Protein AF-A0A7S0J092-F1 (afdb_monomer_lite)

Sequence (177 aa):
DWTGYMGASFAQADAPLMCFNAAKSWQLGWYSDRHLRYTASLAGVTVTLVGVADYRSASGDDKVVVRLDATGNTGDAGDVFYAAFNRDAGVNAGTQENPDKVAIVTQLDSGGFAPSWFKAALGAGESYEIIDSEGEVAHIFTVDSINTRSSPAKATVTIVSGARPPPPPTPPTPPPP

Secondary structure (DSSP, 8-state):
--TTSS----TT-SS--SPPPHHHHHHTTTTGGGEEEEEP-TT-EEEEEE-GGGTTTS-TT-BSEEEEE-TTSSSSTTEEEEEEEE--SGGGTT--SSTTEEEEEEEE--SS---EEEEEEE-TT-EEEEE-TTSSEEEEEEEEEEETTSSS-EEEEEEEE--PPPPPPPPPPPPP-

Organism: NCBI:txid127549

Foldseek 3Di:
DCLLPQADDDPPDPARQAFGRQVVCVQVCPQVLQEAEDEADQVWDKAKAFDPQQSVVDDSRHHAKYKYQCAPFALPHQKIKMKGAQACDDSNPNHPPQHRWIWIKIFGNPVHDTGIGTDDTDAAQDKDFGAGNVRFGFKMKHFPHWAVPDRRTIIMIIMHGDPGDDPPPDDPDPDDD

Radius of gyration: 18.21 Å; chains: 1; bounding box: 32×55×66 Å

Structure (mmCIF, N/CA/C/O backbone):
data_AF-A0A7S0J092-F1
#
_entry.id   AF-A0A7S0J092-F1
#
loop_
_atom_site.group_PDB
_atom_site.id
_atom_site.type_symbol
_atom_site.label_atom_id
_atom_site.label_alt_id
_atom_site.label_comp_id
_atom_site.label_asym_id
_atom_site.label_entity_id
_atom_site.label_seq_id
_atom_site.pdbx_PDB_ins_code
_atom_site.Cartn_x
_atom_site.Cartn_y
_atom_site.Cartn_z
_atom_site.occupancy
_atom_site.B_iso_or_equiv
_atom_site.auth_seq_id
_atom_site.auth_comp_id
_atom_site.auth_asym_id
_atom_site.auth_atom_id
_atom_site.pdbx_PDB_model_num
ATOM 1 N N . ASP A 1 1 ? 16.964 1.215 9.536 1.00 45.31 1 ASP A N 1
ATOM 2 C CA . ASP A 1 1 ? 15.799 0.766 8.768 1.00 45.31 1 ASP A CA 1
ATOM 3 C C . ASP A 1 1 ? 15.687 -0.740 8.920 1.00 45.31 1 ASP A C 1
ATOM 5 O O . ASP A 1 1 ? 16.562 -1.469 8.469 1.00 45.31 1 ASP A O 1
ATOM 9 N N . TRP A 1 2 ? 14.677 -1.179 9.661 1.00 43.59 2 TRP A N 1
ATOM 10 C CA . TRP A 1 2 ? 14.417 -2.589 9.957 1.00 43.59 2 TRP A CA 1
ATOM 11 C C . TRP A 1 2 ? 13.120 -3.074 9.318 1.00 43.59 2 TRP A C 1
ATOM 13 O O . TRP A 1 2 ? 12.749 -4.226 9.491 1.00 43.59 2 TRP A O 1
ATOM 23 N N . THR A 1 3 ? 12.443 -2.207 8.565 1.00 47.03 3 THR A N 1
ATOM 24 C CA . THR A 1 3 ? 11.155 -2.489 7.929 1.00 47.03 3 THR A CA 1
ATOM 25 C C . THR A 1 3 ? 11.285 -3.467 6.758 1.00 47.03 3 THR A C 1
ATOM 27 O O . THR A 1 3 ? 10.296 -4.076 6.360 1.00 47.03 3 THR A O 1
ATOM 30 N N . GLY A 1 4 ? 12.500 -3.669 6.227 1.00 44.25 4 GLY A N 1
ATOM 31 C CA . GLY A 1 4 ? 12.816 -4.670 5.198 1.00 44.25 4 GLY A CA 1
ATOM 32 C C . GLY A 1 4 ? 12.913 -6.118 5.706 1.00 44.25 4 GLY A C 1
ATOM 33 O O . GLY A 1 4 ? 12.779 -7.058 4.918 1.00 44.25 4 GLY A O 1
ATOM 34 N N . TYR A 1 5 ? 13.085 -6.302 7.017 1.00 47.16 5 TYR A N 1
ATOM 35 C CA . TYR A 1 5 ? 12.899 -7.569 7.726 1.00 47.16 5 TYR A CA 1
ATOM 36 C C . TYR A 1 5 ? 11.614 -7.456 8.563 1.00 47.16 5 TYR A C 1
ATOM 38 O O . TYR A 1 5 ? 11.104 -6.364 8.771 1.00 47.16 5 TYR A O 1
ATOM 46 N N . MET A 1 6 ? 10.999 -8.565 8.961 1.00 51.31 6 MET A N 1
ATOM 47 C CA . MET A 1 6 ? 9.713 -8.549 9.675 1.00 51.31 6 MET A CA 1
ATOM 48 C C . MET A 1 6 ? 9.830 -7.917 11.071 1.00 51.31 6 MET A C 1
ATOM 50 O O . MET A 1 6 ? 9.934 -8.644 12.052 1.00 51.31 6 MET A O 1
ATOM 54 N N . GLY A 1 7 ? 9.825 -6.584 11.158 1.00 45.97 7 GLY A N 1
ATOM 55 C CA . GLY A 1 7 ? 10.025 -5.833 12.394 1.00 45.97 7 GLY A CA 1
ATOM 56 C C . GLY A 1 7 ? 11.329 -6.184 13.132 1.00 45.97 7 GLY A C 1
ATOM 57 O O . GLY A 1 7 ? 12.100 -7.065 12.759 1.00 45.97 7 GLY A O 1
ATOM 58 N N . ALA A 1 8 ? 11.595 -5.474 14.219 1.00 41.31 8 ALA A N 1
ATOM 59 C CA . ALA A 1 8 ? 12.553 -5.872 15.242 1.00 41.31 8 ALA A CA 1
ATOM 60 C C . ALA A 1 8 ? 11.957 -5.485 16.597 1.00 41.31 8 ALA A C 1
ATOM 62 O O . ALA A 1 8 ? 11.310 -4.447 16.738 1.00 41.31 8 ALA A O 1
ATOM 63 N N . SER A 1 9 ? 12.146 -6.347 17.588 1.00 35.22 9 SER A N 1
ATOM 64 C CA . SER A 1 9 ? 11.794 -6.090 18.981 1.00 35.22 9 SER A CA 1
ATOM 65 C C . SER A 1 9 ? 13.025 -5.548 19.707 1.00 35.22 9 SER A C 1
ATOM 67 O O . SER A 1 9 ? 14.078 -6.188 19.681 1.00 35.22 9 SER A O 1
ATOM 69 N N . PHE A 1 10 ? 12.918 -4.404 20.387 1.00 36.12 10 PHE A N 1
ATOM 70 C CA . PHE A 1 10 ? 13.930 -4.030 21.378 1.00 36.12 10 PHE A CA 1
ATOM 71 C C . PHE A 1 10 ? 13.722 -4.859 22.649 1.00 36.12 10 PHE A C 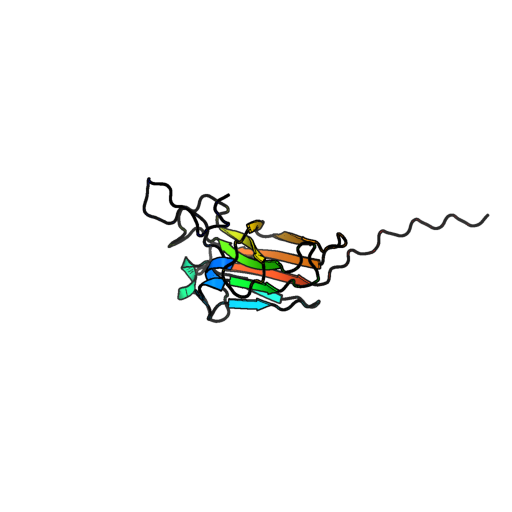1
ATOM 73 O O . PHE A 1 10 ? 12.591 -5.102 23.061 1.00 36.12 10 PHE A O 1
ATOM 80 N N . ALA A 1 11 ? 14.820 -5.256 23.293 1.00 36.84 11 ALA A N 1
ATOM 81 C CA . ALA A 1 11 ? 14.868 -6.175 24.436 1.00 36.84 11 ALA A CA 1
ATOM 8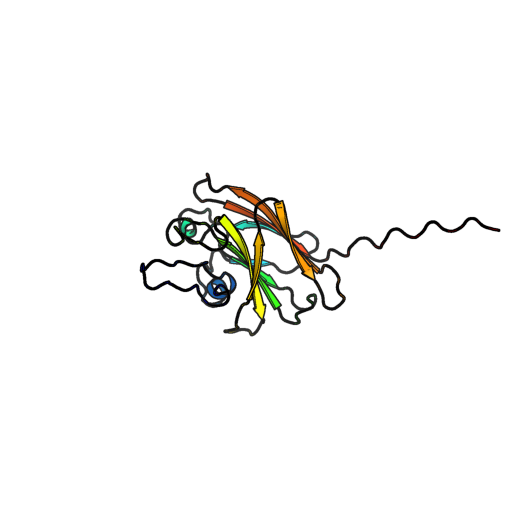2 C C . ALA A 1 11 ? 14.152 -5.702 25.727 1.00 36.84 11 ALA A C 1
ATOM 84 O O . ALA A 1 11 ? 14.349 -6.304 26.777 1.00 36.84 11 ALA A O 1
ATOM 85 N N . GLN A 1 12 ? 13.367 -4.620 25.692 1.00 38.78 12 GLN A N 1
ATOM 86 C CA . GLN A 1 12 ? 12.693 -4.069 26.874 1.00 38.78 12 GLN A CA 1
ATOM 87 C C . GLN A 1 12 ? 11.189 -4.351 26.958 1.00 38.78 12 GLN A C 1
ATOM 89 O O . GLN A 1 12 ? 10.620 -4.116 28.020 1.00 38.78 12 GLN A O 1
ATOM 94 N N . ALA A 1 13 ? 10.541 -4.892 25.923 1.00 34.38 13 ALA A N 1
ATOM 95 C CA . ALA A 1 13 ? 9.162 -5.364 26.044 1.00 34.38 13 ALA A CA 1
ATOM 96 C C . ALA A 1 13 ? 8.821 -6.343 24.915 1.00 34.38 13 ALA A C 1
ATOM 98 O O . ALA A 1 13 ? 8.960 -5.995 23.746 1.00 34.38 13 ALA A O 1
ATOM 99 N N . ASP A 1 14 ? 8.348 -7.540 25.266 1.00 38.91 14 ASP A N 1
ATOM 100 C CA . ASP A 1 14 ? 7.857 -8.595 24.364 1.00 38.91 14 ASP A CA 1
ATOM 101 C C . ASP A 1 14 ? 6.558 -8.192 23.614 1.00 38.91 14 ASP A C 1
ATOM 103 O O . ASP A 1 14 ? 5.525 -8.854 23.710 1.00 38.91 14 ASP A O 1
ATOM 107 N N . ALA A 1 15 ? 6.580 -7.084 22.871 1.00 35.66 15 ALA A N 1
ATOM 108 C CA . ALA A 1 15 ? 5.522 -6.630 21.967 1.00 35.66 15 ALA A CA 1
ATOM 109 C C . ALA A 1 15 ? 6.159 -6.157 20.645 1.00 35.66 15 ALA A C 1
ATOM 111 O O . ALA A 1 15 ? 7.295 -5.671 20.664 1.00 35.66 15 ALA A O 1
ATOM 112 N N . PRO A 1 16 ? 5.504 -6.312 19.477 1.00 42.38 16 PRO A N 1
ATOM 113 C CA . PRO A 1 16 ? 6.137 -5.968 18.209 1.00 42.38 16 PRO A CA 1
ATOM 114 C C . PRO A 1 16 ? 6.268 -4.442 18.093 1.00 42.38 16 PRO A C 1
ATOM 116 O O . PRO A 1 16 ? 5.316 -3.724 17.817 1.00 42.38 16 PRO A O 1
ATOM 119 N N . LEU A 1 17 ? 7.489 -3.957 18.323 1.00 47.28 17 LEU A N 1
ATOM 120 C CA . LEU A 1 17 ? 7.862 -2.539 18.343 1.00 47.28 17 LEU A CA 1
ATOM 121 C C . LEU A 1 17 ? 8.106 -1.946 16.942 1.00 47.28 17 LEU A C 1
ATOM 123 O O . LEU A 1 17 ? 8.545 -0.800 16.852 1.00 47.28 17 LEU A O 1
ATOM 127 N N . MET A 1 18 ? 7.843 -2.697 15.859 1.00 55.34 18 MET A N 1
ATOM 128 C CA . MET A 1 18 ? 8.002 -2.226 14.476 1.00 55.34 18 MET A CA 1
ATOM 129 C C . MET A 1 18 ? 6.984 -2.805 13.485 1.00 55.34 18 MET A C 1
ATOM 131 O O . MET A 1 18 ? 6.413 -3.875 13.692 1.00 55.34 18 MET A O 1
ATOM 135 N N . CYS A 1 19 ? 6.800 -2.051 12.396 1.00 58.34 19 CYS A N 1
ATOM 136 C CA . CYS A 1 19 ? 5.800 -2.200 11.341 1.00 58.34 19 CYS A CA 1
ATOM 137 C C . CYS A 1 19 ? 5.681 -3.626 10.785 1.00 58.34 19 CYS A C 1
ATOM 139 O O . CYS A 1 19 ? 6.677 -4.255 10.419 1.00 58.34 19 CYS A O 1
ATOM 141 N N . PHE A 1 20 ? 4.444 -4.096 10.602 1.00 68.88 20 PHE A N 1
ATOM 142 C CA . PHE A 1 20 ? 4.183 -5.294 9.806 1.00 68.88 20 PHE A CA 1
ATOM 143 C C . PHE A 1 20 ? 4.532 -5.016 8.342 1.00 68.88 20 PHE A C 1
ATOM 145 O O . PHE A 1 20 ? 3.984 -4.110 7.714 1.00 68.88 20 PHE A O 1
ATOM 152 N N . ASN A 1 21 ? 5.454 -5.801 7.793 1.00 80.00 21 ASN A N 1
ATOM 153 C CA . ASN A 1 21 ? 5.882 -5.659 6.410 1.00 80.00 21 ASN A CA 1
ATOM 154 C C . ASN A 1 21 ? 4.834 -6.277 5.465 1.00 80.00 21 ASN A C 1
ATOM 156 O O . ASN A 1 21 ? 4.501 -7.465 5.554 1.00 80.00 21 ASN A O 1
ATOM 160 N N . ALA A 1 22 ? 4.322 -5.456 4.546 1.00 85.44 22 ALA A N 1
ATOM 161 C CA . ALA A 1 22 ? 3.278 -5.831 3.597 1.00 85.44 22 ALA A CA 1
ATOM 162 C C . ALA A 1 22 ? 3.730 -6.928 2.615 1.00 85.44 22 ALA A C 1
ATOM 164 O O . ALA A 1 22 ? 3.014 -7.908 2.411 1.00 85.44 22 ALA A O 1
ATOM 165 N N . ALA A 1 23 ? 4.944 -6.812 2.068 1.00 86.56 23 ALA A N 1
ATOM 166 C CA . ALA A 1 23 ? 5.513 -7.781 1.132 1.00 86.56 23 ALA A CA 1
ATOM 167 C C . ALA A 1 23 ? 5.683 -9.163 1.781 1.00 86.56 23 ALA A C 1
ATOM 169 O O . ALA A 1 23 ? 5.349 -10.194 1.203 1.00 86.56 23 ALA A O 1
ATOM 170 N N . LYS A 1 24 ? 6.128 -9.198 3.039 1.00 86.12 24 LYS A N 1
ATOM 171 C CA . LYS A 1 24 ? 6.299 -10.442 3.796 1.00 86.12 24 LYS A CA 1
ATOM 172 C C . LYS A 1 24 ? 4.977 -11.059 4.233 1.00 86.12 24 LYS A C 1
ATOM 174 O O . LYS A 1 24 ? 4.837 -12.276 4.143 1.00 86.12 24 LYS A O 1
ATOM 179 N N . SER A 1 25 ? 4.003 -10.242 4.637 1.00 87.44 25 SER A N 1
ATOM 180 C CA . SER A 1 25 ? 2.638 -10.712 4.913 1.00 87.44 25 SER A CA 1
ATOM 181 C C . SER A 1 25 ? 2.041 -11.380 3.670 1.00 87.44 25 SER A C 1
ATOM 183 O O . SER A 1 25 ? 1.515 -12.490 3.761 1.00 87.44 25 SER A O 1
ATOM 185 N N . TRP A 1 26 ? 2.247 -10.770 2.495 1.00 90.62 26 TRP A N 1
ATOM 186 C CA . TRP A 1 26 ? 1.868 -11.357 1.213 1.00 90.62 26 TRP A CA 1
ATOM 187 C C . TRP A 1 26 ? 2.564 -12.692 0.951 1.00 90.62 26 TRP A C 1
ATOM 189 O O . TRP A 1 26 ? 1.913 -13.699 0.676 1.00 90.62 26 TRP A O 1
ATOM 199 N N . GLN A 1 27 ? 3.891 -12.705 1.062 1.00 88.12 27 GLN A N 1
ATOM 200 C CA . GLN A 1 27 ? 4.729 -13.860 0.759 1.00 88.12 27 GLN A CA 1
ATOM 201 C C . GLN A 1 27 ? 4.433 -15.071 1.662 1.00 88.12 27 GLN A C 1
ATOM 203 O O . GLN A 1 27 ? 4.536 -16.212 1.216 1.00 88.12 27 GLN A O 1
ATOM 208 N N . LEU A 1 28 ? 4.067 -14.832 2.926 1.00 88.44 28 LEU A N 1
ATOM 209 C CA . LEU A 1 28 ? 3.673 -15.865 3.890 1.00 88.44 28 LEU A CA 1
ATOM 210 C C . LEU A 1 28 ? 2.195 -16.282 3.758 1.00 88.44 28 LEU A C 1
ATOM 212 O O . LEU A 1 28 ? 1.766 -17.218 4.430 1.00 88.44 28 LEU A O 1
ATOM 216 N N . GLY A 1 29 ? 1.412 -15.598 2.916 1.00 89.06 29 GLY A N 1
ATOM 217 C CA . GLY A 1 29 ? -0.014 -15.867 2.711 1.00 89.06 29 GLY A CA 1
ATOM 218 C C . GLY A 1 29 ? -0.920 -15.418 3.863 1.00 89.06 29 GLY A C 1
ATOM 219 O O . GLY A 1 29 ? -2.075 -15.849 3.942 1.00 89.06 29 GLY A O 1
ATOM 220 N N . TRP A 1 30 ? -0.420 -14.573 4.765 1.00 90.94 30 TRP A N 1
ATOM 221 C CA . TRP A 1 30 ? -1.209 -14.038 5.874 1.00 90.94 30 TRP A CA 1
ATOM 222 C C . TRP A 1 30 ? -2.264 -13.077 5.343 1.00 90.94 30 TRP A C 1
ATOM 224 O O . TRP A 1 30 ? -1.931 -12.195 4.568 1.00 90.94 30 TRP A O 1
ATOM 234 N N . TYR A 1 31 ? -3.517 -13.223 5.785 1.00 92.12 31 TYR A N 1
ATOM 235 C CA . TYR A 1 31 ? -4.645 -12.400 5.316 1.00 92.12 31 TYR A CA 1
ATOM 236 C C . TYR A 1 31 ? -4.897 -12.517 3.804 1.00 92.12 31 TYR A C 1
ATOM 238 O O . TYR A 1 31 ? -5.329 -11.561 3.161 1.00 92.12 31 TYR A O 1
ATOM 246 N N . SER A 1 32 ? -4.628 -13.693 3.229 1.00 94.00 32 SER A N 1
ATOM 247 C CA . SER A 1 32 ? -4.756 -13.948 1.789 1.00 94.00 32 SER A CA 1
ATOM 248 C C . SER A 1 32 ? -6.163 -13.734 1.231 1.00 94.00 32 SER A C 1
ATOM 250 O O . SER A 1 32 ? -6.301 -13.360 0.070 1.00 94.00 32 SER A O 1
ATOM 252 N N . ASP A 1 33 ? -7.204 -13.889 2.047 1.00 95.19 33 ASP A N 1
ATOM 253 C CA . ASP A 1 33 ? -8.580 -13.542 1.686 1.00 95.19 33 ASP A CA 1
ATOM 254 C C . ASP A 1 33 ? -8.783 -12.023 1.528 1.00 95.19 33 ASP A C 1
ATOM 256 O O . ASP A 1 33 ? -9.711 -11.591 0.847 1.00 95.19 33 ASP A O 1
ATOM 260 N N . ARG A 1 34 ? -7.898 -11.204 2.114 1.00 95.88 34 ARG A N 1
ATOM 261 C CA . ARG A 1 34 ? -7.924 -9.725 2.109 1.00 95.88 34 ARG A CA 1
ATOM 262 C C . ARG A 1 34 ? -6.761 -9.107 1.359 1.00 95.88 34 ARG A C 1
ATOM 264 O O . ARG A 1 34 ? -6.426 -7.936 1.562 1.00 95.88 34 ARG A O 1
ATOM 271 N N . HIS A 1 35 ? -6.168 -9.889 0.476 1.00 95.81 35 HIS A N 1
ATOM 272 C CA . HIS A 1 35 ? -5.217 -9.413 -0.502 1.00 95.81 35 HIS A CA 1
ATOM 273 C C . HIS A 1 35 ? -5.937 -8.816 -1.703 1.00 95.81 35 HIS A C 1
ATOM 275 O O . HIS A 1 35 ? -6.946 -9.336 -2.179 1.00 95.81 35 HIS A O 1
ATOM 281 N N . LEU A 1 36 ? -5.386 -7.725 -2.223 1.00 95.81 36 LEU A N 1
ATOM 282 C CA . LEU A 1 36 ? -5.709 -7.244 -3.557 1.00 95.81 36 LEU A CA 1
ATOM 283 C C . LEU A 1 36 ? -4.452 -7.319 -4.413 1.00 95.81 36 LEU A C 1
ATOM 285 O O . LEU A 1 36 ? -3.458 -6.666 -4.108 1.00 95.81 36 LEU A O 1
ATOM 289 N N . ARG A 1 37 ? -4.509 -8.089 -5.499 1.00 93.94 37 ARG A N 1
ATOM 290 C CA . ARG A 1 37 ? -3.532 -7.993 -6.583 1.00 93.94 37 ARG A CA 1
ATOM 291 C C . ARG A 1 37 ? -4.075 -7.012 -7.608 1.00 93.94 37 ARG A C 1
ATOM 293 O O . ARG A 1 37 ? -5.122 -7.268 -8.196 1.00 93.94 37 ARG A O 1
ATOM 300 N N . TYR A 1 38 ? -3.375 -5.909 -7.809 1.00 91.19 38 TYR A N 1
ATOM 301 C CA . TYR A 1 38 ? -3.687 -4.940 -8.842 1.00 91.19 38 TYR A CA 1
ATOM 302 C C . TYR A 1 38 ? -2.725 -5.106 -10.018 1.00 91.19 38 TYR A C 1
ATOM 304 O O . TYR A 1 38 ? -1.503 -5.059 -9.864 1.00 91.19 38 TYR A O 1
ATOM 312 N N . THR A 1 39 ? -3.299 -5.306 -11.200 1.00 83.81 39 THR A N 1
ATOM 313 C CA . THR A 1 39 ? -2.581 -5.268 -12.473 1.00 83.81 39 THR A CA 1
ATOM 314 C C . THR A 1 39 ? -2.776 -3.883 -13.075 1.00 83.81 39 THR A C 1
ATOM 316 O O . THR A 1 39 ? -3.909 -3.419 -13.194 1.00 83.81 39 THR A O 1
ATOM 319 N N . ALA A 1 40 ? -1.668 -3.228 -13.414 1.00 79.88 40 ALA A N 1
ATOM 320 C CA . ALA A 1 40 ? -1.620 -1.839 -13.851 1.00 79.88 40 ALA A CA 1
ATOM 321 C C . ALA A 1 40 ? -2.669 -1.488 -14.925 1.00 79.88 40 ALA A C 1
ATOM 323 O O . ALA A 1 40 ? -2.795 -2.163 -15.947 1.00 79.88 40 ALA A O 1
ATOM 324 N N . SER A 1 41 ? -3.396 -0.392 -14.704 1.00 79.88 41 SER A N 1
ATOM 325 C CA . SER A 1 41 ? -4.376 0.170 -15.636 1.00 79.88 41 SER A CA 1
ATOM 326 C C . SER A 1 41 ? -4.450 1.698 -15.519 1.00 79.88 41 SER A C 1
ATOM 328 O O . SER A 1 41 ? -4.192 2.258 -14.449 1.00 79.88 41 SER A O 1
ATOM 330 N N . LEU A 1 42 ? -4.848 2.365 -16.610 1.00 72.81 42 LEU A N 1
ATOM 331 C CA . LEU A 1 42 ? -5.040 3.824 -16.652 1.00 72.81 42 LEU A CA 1
ATOM 332 C C . LEU A 1 42 ? -6.227 4.297 -15.802 1.00 72.81 42 LEU A C 1
ATOM 334 O O . LEU A 1 42 ? -6.209 5.414 -15.300 1.00 72.81 42 LEU A O 1
ATOM 338 N N . ALA A 1 43 ? -7.255 3.459 -15.634 1.00 83.12 43 ALA A N 1
ATOM 339 C CA . ALA A 1 43 ? -8.413 3.790 -14.801 1.00 83.12 43 ALA A CA 1
ATOM 340 C C . ALA A 1 43 ? -8.059 3.843 -13.306 1.00 83.12 43 ALA A C 1
ATOM 342 O O . ALA A 1 43 ? -8.753 4.494 -12.529 1.00 83.12 43 ALA A O 1
ATOM 343 N N . GLY A 1 44 ? -6.973 3.172 -12.917 1.00 89.62 44 GLY A N 1
ATOM 344 C CA . GLY A 1 44 ? -6.578 3.030 -11.530 1.00 89.62 44 GLY A CA 1
ATOM 345 C C . GLY A 1 44 ? -7.471 2.082 -10.734 1.00 89.62 44 GLY A C 1
ATOM 346 O O . GLY A 1 44 ? -8.410 1.470 -11.245 1.00 89.62 44 GLY A O 1
ATOM 347 N N . VAL A 1 45 ? -7.165 1.966 -9.447 1.00 94.44 45 VAL A N 1
ATOM 348 C CA . VAL A 1 45 ? -8.004 1.295 -8.456 1.00 94.44 45 VAL A CA 1
ATOM 349 C C . VAL A 1 45 ? -8.001 2.098 -7.165 1.00 94.44 45 VAL A C 1
ATOM 351 O O . VAL A 1 45 ? -6.947 2.541 -6.718 1.00 94.44 45 VAL A O 1
ATOM 354 N N . THR A 1 46 ? -9.169 2.247 -6.548 1.00 96.81 46 THR A N 1
ATOM 355 C CA . THR A 1 46 ? -9.298 2.769 -5.185 1.00 96.81 46 THR A CA 1
ATOM 356 C C . THR A 1 46 ? -9.600 1.616 -4.242 1.00 96.81 46 THR A C 1
ATOM 358 O O . THR A 1 46 ? -10.467 0.782 -4.509 1.00 96.81 46 THR A O 1
ATOM 361 N N . VAL A 1 47 ? -8.873 1.557 -3.135 1.00 97.00 47 VAL A N 1
ATOM 362 C CA . VAL A 1 47 ? -8.936 0.475 -2.160 1.00 97.00 47 VAL A CA 1
ATOM 363 C C . VAL A 1 47 ? -8.959 1.031 -0.747 1.00 97.00 47 VAL A C 1
ATOM 365 O O . VAL A 1 47 ? -8.229 1.958 -0.403 1.00 97.00 47 VAL A O 1
ATOM 368 N N . THR A 1 48 ? -9.797 0.435 0.095 1.00 98.12 48 THR A N 1
ATOM 369 C CA . THR A 1 48 ? -9.795 0.694 1.533 1.00 98.12 48 THR A CA 1
ATOM 370 C C . THR A 1 48 ? -8.889 -0.312 2.232 1.00 98.12 48 THR A C 1
ATOM 372 O O . THR A 1 48 ? -9.135 -1.518 2.197 1.00 98.12 48 THR A O 1
ATOM 375 N N . LEU A 1 49 ? -7.844 0.201 2.874 1.00 97.75 49 LEU A N 1
ATOM 376 C CA . LEU A 1 49 ? -6.923 -0.532 3.722 1.00 97.75 49 LEU A CA 1
ATOM 377 C C . LEU A 1 49 ? -7.340 -0.454 5.193 1.00 97.75 49 LEU A C 1
ATOM 379 O O . LEU A 1 49 ? -7.726 0.606 5.692 1.00 97.75 49 LEU A O 1
ATOM 383 N N . VAL A 1 50 ? -7.181 -1.568 5.899 1.00 96.81 50 VAL A N 1
ATOM 384 C CA . VAL A 1 50 ? -7.261 -1.663 7.361 1.00 96.81 50 VAL A CA 1
ATOM 385 C C . VAL A 1 50 ? -5.946 -2.197 7.916 1.00 96.81 50 VAL A C 1
ATOM 387 O O . VAL A 1 50 ? -5.221 -2.932 7.242 1.00 96.81 50 VAL A O 1
ATOM 390 N N . GLY A 1 51 ? -5.627 -1.824 9.153 1.00 92.56 51 GLY A N 1
ATOM 391 C CA . GLY A 1 51 ? -4.457 -2.365 9.834 1.00 92.56 51 GLY A CA 1
ATOM 392 C C . GLY A 1 51 ? -4.637 -3.841 10.185 1.00 92.56 51 GLY A C 1
ATOM 393 O O . GLY A 1 51 ? -5.754 -4.326 10.361 1.00 92.56 51 GLY A O 1
ATOM 394 N N . VAL A 1 52 ? -3.528 -4.556 10.364 1.00 90.56 52 VAL A N 1
ATOM 395 C CA . VAL A 1 52 ? -3.534 -5.978 10.764 1.00 90.56 52 VAL A CA 1
ATOM 396 C C . VAL A 1 52 ? -4.313 -6.247 12.055 1.00 90.56 52 VAL A C 1
ATOM 398 O O . VAL A 1 52 ? -4.975 -7.277 12.167 1.00 90.56 52 VAL A O 1
ATOM 401 N N . ALA A 1 53 ? -4.295 -5.309 13.006 1.00 87.88 53 ALA A N 1
ATOM 402 C CA . ALA A 1 53 ? -5.074 -5.402 14.241 1.00 87.88 53 ALA A CA 1
ATOM 403 C C . ALA A 1 53 ? -6.597 -5.376 14.006 1.00 87.88 53 ALA A C 1
ATOM 405 O O . ALA A 1 53 ? -7.350 -5.977 14.769 1.00 87.88 53 ALA A O 1
ATOM 406 N N . ASP A 1 54 ? -7.032 -4.718 12.934 1.00 91.69 54 ASP A N 1
ATOM 407 C CA . ASP A 1 54 ? -8.433 -4.481 12.589 1.00 91.69 54 ASP A CA 1
ATOM 408 C C . ASP A 1 54 ? -8.987 -5.511 11.585 1.00 91.69 54 ASP A C 1
ATOM 410 O O . ASP A 1 54 ? -10.178 -5.517 11.282 1.00 91.69 54 ASP A O 1
ATOM 414 N N . TYR A 1 55 ? -8.150 -6.432 11.093 1.00 91.56 55 TYR A N 1
ATOM 415 C CA . TYR A 1 55 ? -8.519 -7.439 10.090 1.00 91.56 55 TYR A CA 1
ATOM 416 C C . TYR A 1 55 ? -9.820 -8.194 10.422 1.00 91.56 55 TYR A C 1
ATOM 418 O O . TYR A 1 55 ? -10.663 -8.394 9.550 1.00 91.56 55 TYR A O 1
ATOM 426 N N . ARG A 1 56 ? -10.006 -8.607 11.685 1.00 91.06 56 ARG A N 1
ATOM 427 C CA . ARG A 1 56 ? -11.176 -9.406 12.097 1.00 91.06 56 ARG A CA 1
ATOM 428 C C . ARG A 1 56 ? -12.473 -8.603 12.173 1.00 91.06 56 ARG A C 1
ATOM 430 O O . ARG A 1 56 ? -13.539 -9.193 12.038 1.00 91.06 56 ARG A O 1
ATOM 437 N N . SER A 1 57 ? -12.392 -7.304 12.451 1.00 90.88 57 SER A N 1
ATOM 438 C CA . SER A 1 57 ? -13.552 -6.414 12.591 1.00 90.88 57 SER A CA 1
ATOM 439 C C . SER A 1 57 ? -13.900 -5.688 11.289 1.00 90.88 57 SER A C 1
ATOM 441 O O . SER A 1 57 ? -14.929 -5.016 11.222 1.00 90.88 57 SER A O 1
ATOM 443 N N . ALA A 1 58 ? -13.069 -5.824 10.253 1.00 91.56 58 ALA A N 1
ATOM 444 C CA . ALA A 1 58 ? -13.253 -5.173 8.967 1.00 91.56 58 ALA A CA 1
ATOM 445 C C . ALA A 1 58 ? -14.250 -5.879 8.035 1.00 91.56 58 ALA A C 1
ATOM 447 O O . ALA A 1 58 ? -14.426 -7.101 8.064 1.00 91.56 58 ALA A O 1
ATOM 448 N N . SER A 1 59 ? -14.886 -5.089 7.162 1.00 92.81 59 SER A N 1
ATOM 449 C CA . SER A 1 59 ? -15.804 -5.596 6.131 1.00 92.81 59 SER A CA 1
ATOM 450 C C . SER A 1 59 ? -15.056 -6.492 5.157 1.00 92.81 59 SER A C 1
ATOM 452 O O . SER A 1 59 ? -13.904 -6.192 4.876 1.00 92.81 59 SER A O 1
ATOM 454 N N . GLY A 1 60 ? -15.710 -7.522 4.595 1.00 90.31 60 GLY A N 1
ATOM 455 C CA . GLY A 1 60 ? -15.219 -8.415 3.521 1.00 90.31 60 GLY A CA 1
ATOM 456 C C . GLY A 1 60 ? -14.409 -7.724 2.414 1.00 90.31 60 GLY A C 1
ATOM 457 O O . GLY A 1 60 ? -13.394 -8.236 1.936 1.00 90.31 60 GLY A O 1
ATOM 458 N N . ASP A 1 61 ? -14.839 -6.518 2.060 1.00 93.38 61 ASP A N 1
ATOM 459 C CA . ASP A 1 61 ? -14.273 -5.737 0.965 1.00 93.38 61 ASP A CA 1
ATOM 460 C C . ASP A 1 61 ? -13.022 -4.942 1.357 1.00 93.38 61 ASP A C 1
ATOM 462 O O . ASP A 1 61 ? -12.213 -4.615 0.484 1.00 93.38 61 ASP A O 1
ATOM 466 N N . ASP A 1 62 ? -12.812 -4.686 2.650 1.00 96.31 62 ASP A N 1
ATOM 467 C CA . ASP A 1 62 ? -11.608 -4.030 3.155 1.00 96.31 62 ASP A CA 1
ATOM 468 C C . ASP A 1 62 ? -10.386 -4.950 2.958 1.00 96.31 62 ASP A C 1
ATOM 470 O O . ASP A 1 62 ? -10.475 -6.183 3.064 1.00 96.31 62 ASP A O 1
ATOM 474 N N . LYS A 1 63 ? -9.235 -4.351 2.647 1.00 97.50 63 LYS A N 1
ATOM 475 C CA . LYS A 1 63 ? -7.985 -5.056 2.338 1.00 97.50 63 LYS A CA 1
ATOM 476 C C . LYS A 1 63 ? -6.934 -4.805 3.412 1.00 97.50 63 LYS A C 1
ATOM 478 O O . LYS A 1 63 ? -6.910 -3.752 4.036 1.00 97.50 63 LYS A O 1
ATOM 483 N N . VAL A 1 64 ? -6.054 -5.778 3.625 1.00 96.00 64 VAL A N 1
ATOM 484 C CA . VAL A 1 64 ? -4.914 -5.634 4.552 1.00 96.00 64 VAL A CA 1
ATOM 485 C C . VAL A 1 64 ? -3.638 -5.319 3.780 1.00 96.00 64 VAL A C 1
ATOM 487 O O . VAL A 1 64 ? -2.839 -4.489 4.207 1.00 96.00 64 VAL A O 1
ATOM 490 N N . VAL A 1 65 ? -3.471 -5.955 2.618 1.00 96.31 65 VAL A N 1
ATOM 491 C CA . VAL A 1 65 ? -2.321 -5.761 1.735 1.00 96.31 65 VAL A CA 1
ATOM 492 C C . VAL A 1 65 ? -2.802 -5.581 0.305 1.00 96.31 65 VAL A C 1
ATOM 494 O O . VAL A 1 65 ? -3.626 -6.351 -0.196 1.00 96.31 65 VAL A O 1
ATOM 497 N N . VAL A 1 66 ? -2.238 -4.587 -0.369 1.00 96.44 66 VAL A N 1
ATOM 498 C CA . VAL A 1 66 ? -2.372 -4.411 -1.815 1.00 96.44 66 VAL A CA 1
ATOM 499 C C . VAL A 1 66 ? -1.015 -4.653 -2.454 1.00 96.44 66 VAL A C 1
ATOM 501 O O . VAL A 1 66 ? -0.022 -4.123 -1.968 1.00 96.44 66 VAL A O 1
ATOM 504 N N . ARG A 1 67 ? -0.982 -5.443 -3.527 1.00 93.94 67 ARG A N 1
ATOM 505 C CA . ARG A 1 67 ? 0.182 -5.715 -4.378 1.00 93.94 67 ARG A CA 1
ATOM 506 C C . ARG A 1 67 ? -0.037 -5.064 -5.740 1.00 93.94 67 ARG A C 1
ATOM 508 O O . ARG A 1 67 ? -1.055 -5.337 -6.371 1.00 93.94 67 ARG A O 1
ATOM 515 N N . LEU A 1 68 ? 0.910 -4.252 -6.194 1.00 92.75 68 LEU A N 1
ATOM 516 C CA . LEU A 1 68 ? 1.007 -3.743 -7.559 1.00 92.75 68 LEU A CA 1
ATOM 517 C C . LEU A 1 68 ? 2.125 -4.490 -8.286 1.00 92.75 68 LEU A C 1
ATOM 519 O O . LEU A 1 68 ? 3.291 -4.416 -7.892 1.00 92.75 68 LEU A O 1
ATOM 523 N N . ASP A 1 69 ? 1.764 -5.142 -9.385 1.00 87.00 69 ASP A N 1
ATOM 524 C CA . ASP A 1 69 ? 2.730 -5.756 -10.291 1.00 87.00 69 ASP A CA 1
ATOM 525 C C . ASP A 1 69 ? 3.214 -4.692 -11.271 1.00 87.00 69 ASP A C 1
ATOM 527 O O . ASP A 1 69 ? 2.532 -4.390 -12.251 1.00 87.00 69 ASP A O 1
ATOM 531 N N . ALA A 1 70 ? 4.368 -4.096 -10.981 1.00 73.38 70 ALA A N 1
ATOM 532 C CA . ALA A 1 70 ? 4.930 -3.000 -11.768 1.00 73.38 70 ALA A CA 1
ATOM 533 C C . ALA A 1 70 ? 5.888 -3.492 -12.878 1.00 73.38 70 ALA A C 1
ATOM 535 O O . ALA A 1 70 ? 6.617 -2.708 -13.486 1.00 73.38 70 ALA A O 1
ATOM 536 N N . THR A 1 71 ? 5.902 -4.804 -13.147 1.00 62.38 71 THR A N 1
ATOM 537 C CA . THR A 1 71 ? 6.859 -5.458 -14.043 1.00 62.38 71 THR A CA 1
ATOM 538 C C . THR A 1 71 ? 6.905 -4.797 -15.424 1.00 62.38 71 THR A C 1
ATOM 540 O O . THR A 1 71 ? 5.915 -4.748 -16.150 1.00 62.38 71 THR A O 1
ATOM 543 N N . GLY A 1 72 ? 8.093 -4.309 -15.794 1.00 56.44 72 GLY A N 1
ATOM 544 C CA . GLY A 1 72 ? 8.383 -3.746 -17.116 1.00 56.44 72 GLY A CA 1
ATOM 545 C C . GLY A 1 72 ? 8.239 -2.228 -17.250 1.00 56.44 72 GLY A C 1
ATOM 546 O O . GLY A 1 72 ? 8.655 -1.711 -18.277 1.00 56.44 72 GLY A O 1
ATOM 547 N N . ASN A 1 73 ? 7.724 -1.522 -16.235 1.00 60.41 73 ASN A N 1
ATOM 548 C CA . ASN A 1 73 ? 7.544 -0.061 -16.254 1.00 60.41 73 ASN A CA 1
ATOM 549 C C . ASN A 1 73 ? 8.179 0.617 -15.027 1.00 60.41 73 ASN A C 1
ATOM 551 O O . ASN A 1 73 ? 7.683 1.616 -14.532 1.00 60.41 73 ASN A O 1
ATOM 555 N N . THR A 1 74 ? 9.251 0.060 -14.475 1.00 60.66 74 THR A N 1
ATOM 556 C CA . THR A 1 74 ? 9.957 0.627 -13.316 1.00 60.66 74 THR A CA 1
ATOM 557 C C . THR A 1 74 ? 11.449 0.674 -13.606 1.00 60.66 74 THR A C 1
ATOM 559 O O . THR A 1 74 ? 11.965 -0.197 -14.305 1.00 60.66 74 THR A O 1
ATOM 562 N N . GLY A 1 75 ? 12.159 1.672 -13.067 1.00 54.03 75 GLY A N 1
ATOM 563 C CA . GLY A 1 75 ? 13.626 1.737 -13.144 1.00 54.03 75 GLY A CA 1
ATOM 564 C C . GLY A 1 75 ? 14.301 0.537 -12.480 1.00 54.03 75 GLY A C 1
ATOM 565 O O . GLY A 1 75 ? 15.428 0.180 -12.815 1.00 54.03 75 GLY A O 1
ATOM 566 N N . ASP A 1 76 ? 13.552 -0.135 -11.609 1.00 56.03 76 ASP A N 1
ATOM 567 C CA . ASP A 1 76 ? 13.901 -1.379 -10.948 1.00 56.03 76 ASP A CA 1
ATOM 568 C C . ASP A 1 76 ? 13.221 -2.552 -11.689 1.00 56.03 76 ASP A C 1
ATOM 570 O O . ASP A 1 76 ? 12.061 -2.885 -11.434 1.00 56.03 76 ASP A O 1
ATOM 574 N N . ALA A 1 77 ? 13.897 -3.151 -12.677 1.00 51.19 77 ALA A N 1
ATOM 575 C CA . ALA A 1 77 ? 13.333 -4.246 -13.470 1.00 51.19 77 ALA A CA 1
ATOM 576 C C . ALA A 1 77 ? 12.992 -5.462 -12.587 1.00 51.19 77 ALA A C 1
ATOM 578 O O . ALA A 1 77 ? 13.876 -6.092 -12.008 1.00 51.19 77 ALA A O 1
ATOM 579 N N . GLY A 1 78 ? 11.706 -5.820 -12.537 1.00 62.28 78 GLY A N 1
ATOM 580 C CA . GLY A 1 78 ? 11.218 -6.961 -11.760 1.00 62.28 78 GLY A CA 1
ATOM 581 C C . GLY A 1 78 ? 10.705 -6.609 -10.367 1.00 62.28 78 GLY A C 1
ATOM 582 O O . GLY A 1 78 ? 10.490 -7.523 -9.581 1.00 62.28 78 GLY A O 1
ATOM 583 N N . ASP A 1 79 ? 10.485 -5.335 -10.053 1.00 79.88 79 ASP A N 1
ATOM 584 C CA . ASP A 1 79 ? 9.936 -4.937 -8.761 1.00 79.88 79 ASP A CA 1
ATOM 585 C C . ASP A 1 79 ? 8.410 -5.085 -8.669 1.00 79.88 79 ASP A C 1
ATOM 587 O O . ASP A 1 79 ? 7.644 -4.872 -9.614 1.00 79.88 79 ASP A O 1
ATOM 591 N N . VAL A 1 80 ? 7.970 -5.429 -7.464 1.00 89.19 80 VAL A N 1
ATOM 592 C CA . VAL A 1 80 ? 6.577 -5.491 -7.043 1.00 89.19 80 VAL A CA 1
ATOM 593 C C . VAL A 1 80 ? 6.420 -4.598 -5.829 1.00 89.19 80 VAL A C 1
ATOM 595 O O . VAL A 1 80 ? 7.144 -4.746 -4.844 1.00 89.19 80 VAL A O 1
ATOM 598 N N . PHE A 1 81 ? 5.423 -3.725 -5.866 1.00 91.75 81 PHE A N 1
ATOM 599 C CA . PHE A 1 81 ? 5.154 -2.794 -4.781 1.00 91.75 81 PHE A CA 1
ATOM 600 C C . PHE A 1 81 ? 3.990 -3.277 -3.932 1.00 91.75 81 PHE A C 1
ATOM 602 O O . PHE A 1 81 ? 3.018 -3.838 -4.435 1.00 91.75 81 PHE A O 1
ATOM 609 N N . TYR A 1 82 ? 4.076 -3.028 -2.633 1.00 93.62 82 TYR A N 1
ATOM 610 C CA . TYR A 1 82 ? 3.053 -3.389 -1.669 1.00 93.62 82 TYR A CA 1
ATOM 611 C C . TYR A 1 82 ? 2.694 -2.188 -0.808 1.00 93.62 82 TYR A C 1
ATOM 613 O O . TYR A 1 82 ? 3.578 -1.444 -0.385 1.00 93.62 82 TYR A O 1
ATOM 621 N N . ALA A 1 83 ? 1.406 -2.050 -0.506 1.00 95.12 83 ALA A N 1
ATOM 622 C CA . ALA A 1 83 ? 0.880 -1.051 0.412 1.00 95.12 83 ALA A CA 1
ATOM 623 C C . ALA A 1 83 ? 0.119 -1.722 1.562 1.00 95.12 83 ALA A C 1
ATOM 625 O O . ALA A 1 83 ? -0.686 -2.630 1.332 1.00 95.12 83 ALA A O 1
ATOM 626 N N . ALA A 1 84 ? 0.351 -1.253 2.790 1.00 95.00 84 ALA A N 1
ATOM 627 C CA . ALA A 1 84 ? -0.419 -1.638 3.974 1.00 95.00 84 ALA A CA 1
ATOM 628 C C . ALA A 1 84 ? -0.573 -0.458 4.942 1.00 95.00 84 ALA A C 1
ATOM 630 O O . ALA A 1 84 ? 0.295 0.413 5.026 1.00 95.00 84 ALA A O 1
ATOM 631 N N . PHE A 1 85 ? -1.674 -0.435 5.693 1.00 95.19 85 PHE A N 1
ATOM 632 C CA . PHE A 1 85 ? -1.928 0.602 6.690 1.00 95.19 85 PHE A CA 1
ATOM 633 C C . PHE A 1 85 ? -1.266 0.240 8.029 1.00 95.19 85 PHE A C 1
ATOM 635 O O . PHE A 1 85 ? -1.700 -0.682 8.724 1.00 95.19 85 PHE A O 1
ATOM 642 N N . ASN A 1 86 ? -0.217 0.975 8.405 1.00 91.81 86 ASN A N 1
ATOM 643 C CA . ASN A 1 86 ? 0.519 0.804 9.657 1.00 91.81 86 ASN A CA 1
ATOM 644 C C . ASN A 1 86 ? -0.231 1.454 10.829 1.00 91.81 86 ASN A C 1
ATOM 646 O O . ASN A 1 86 ? 0.211 2.439 11.415 1.00 91.81 86 ASN A O 1
ATOM 650 N N . ARG A 1 87 ? -1.415 0.921 11.137 1.00 91.75 87 ARG A N 1
ATOM 651 C CA . ARG A 1 87 ? -2.254 1.393 12.240 1.00 91.75 87 ARG A CA 1
ATOM 652 C C . ARG A 1 87 ? -1.563 1.142 13.581 1.00 91.75 87 ARG A C 1
ATOM 654 O O . ARG A 1 87 ? -1.263 -0.008 13.888 1.00 91.75 87 ARG A O 1
ATOM 661 N N . ASP A 1 88 ? -1.399 2.185 14.390 1.00 88.12 88 ASP A N 1
ATOM 662 C CA . ASP A 1 88 ? -0.866 2.121 15.758 1.00 88.12 88 ASP A CA 1
ATOM 663 C C . ASP A 1 88 ? -1.946 1.671 16.764 1.00 88.12 88 ASP A C 1
ATOM 665 O O . ASP A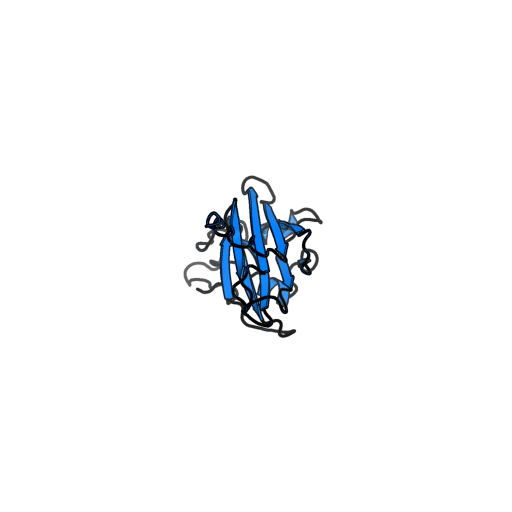 1 88 ? -2.482 2.451 17.558 1.00 88.12 88 ASP A O 1
ATOM 669 N N . ALA A 1 89 ? -2.388 0.417 16.650 1.00 84.62 89 ALA A N 1
ATOM 670 C CA . ALA A 1 89 ? -3.401 -0.164 17.531 1.00 84.62 89 ALA A CA 1
ATOM 671 C C . ALA A 1 89 ? -3.273 -1.680 17.661 1.00 84.62 89 ALA A C 1
ATOM 673 O O . ALA A 1 89 ? -2.699 -2.355 16.806 1.00 84.62 89 ALA A O 1
ATOM 674 N N . GLY A 1 90 ? -3.884 -2.224 18.718 1.00 84.44 90 GLY A N 1
ATOM 675 C CA . GLY A 1 90 ? -3.933 -3.659 18.980 1.00 84.44 90 GLY A CA 1
ATOM 676 C C . GLY A 1 90 ? -2.534 -4.261 19.030 1.00 84.44 90 GLY A C 1
ATOM 677 O O . GLY A 1 90 ? -1.710 -3.835 19.832 1.00 84.44 90 GLY A O 1
ATOM 678 N N . VAL A 1 91 ? -2.265 -5.227 18.148 1.00 75.12 91 VAL A N 1
ATOM 679 C CA . VAL A 1 91 ? -0.940 -5.855 18.030 1.00 75.12 91 VAL A CA 1
ATOM 680 C C . VAL A 1 91 ? 0.163 -4.852 17.672 1.00 75.12 91 VAL A C 1
ATOM 682 O O . VAL A 1 91 ? 1.294 -5.073 18.067 1.00 75.12 91 VAL A O 1
ATOM 685 N N . ASN A 1 92 ? -0.159 -3.733 17.022 1.00 74.94 92 ASN A N 1
ATOM 686 C CA . ASN A 1 92 ? 0.805 -2.705 16.616 1.00 74.94 92 ASN A CA 1
ATOM 687 C C . ASN A 1 92 ? 0.876 -1.515 17.580 1.00 74.94 92 ASN A C 1
ATOM 689 O O . ASN A 1 92 ? 1.491 -0.513 17.232 1.00 74.94 92 ASN A O 1
ATOM 693 N N . ALA A 1 93 ? 0.200 -1.566 18.731 1.00 78.25 93 ALA A N 1
ATOM 694 C CA . ALA A 1 93 ? 0.154 -0.430 19.645 1.00 78.25 93 ALA A CA 1
ATOM 695 C C . ALA A 1 93 ? 1.553 -0.081 20.188 1.00 78.25 93 ALA A C 1
ATOM 697 O O . ALA A 1 93 ? 2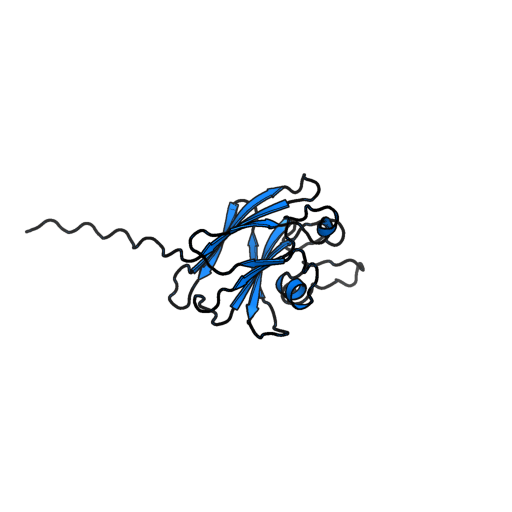.260 -0.947 20.703 1.00 78.25 93 ALA A O 1
ATOM 698 N N . GLY A 1 94 ? 1.917 1.200 20.120 1.00 69.25 94 GLY A N 1
ATOM 699 C CA . GLY A 1 94 ? 3.239 1.707 20.477 1.00 69.25 94 GLY A CA 1
ATOM 700 C C . GLY A 1 94 ? 4.254 1.651 19.332 1.00 69.25 94 GLY A C 1
ATOM 701 O O . GLY A 1 94 ? 5.457 1.698 19.601 1.00 69.25 94 GLY A O 1
ATOM 702 N N . THR A 1 95 ? 3.807 1.534 18.074 1.00 73.44 95 THR A N 1
ATOM 703 C CA . THR A 1 95 ? 4.723 1.542 16.925 1.00 73.44 95 THR A CA 1
ATOM 704 C C . THR A 1 95 ? 5.385 2.915 16.795 1.00 73.44 95 THR A C 1
ATOM 706 O O . THR A 1 95 ? 4.721 3.949 16.732 1.00 73.44 95 THR A O 1
ATOM 709 N N . GLN A 1 96 ? 6.718 2.942 16.789 1.00 71.81 96 GLN A N 1
ATOM 710 C CA . GLN A 1 96 ? 7.482 4.196 16.796 1.00 71.81 96 GLN A CA 1
ATOM 711 C C . GLN A 1 96 ? 7.729 4.734 15.384 1.00 71.81 96 GLN A C 1
ATOM 713 O O . GLN A 1 96 ? 7.825 5.943 15.172 1.00 71.81 96 GLN A O 1
ATOM 718 N N . GLU A 1 97 ? 7.843 3.838 14.404 1.00 73.06 97 GLU A N 1
ATOM 719 C CA . GLU A 1 97 ? 8.100 4.206 13.017 1.00 73.06 97 GLU A CA 1
ATOM 720 C C . GLU A 1 97 ? 6.784 4.294 12.246 1.00 73.06 97 GLU A C 1
ATOM 722 O O . GLU A 1 97 ? 6.038 3.324 12.128 1.00 73.06 97 GLU A O 1
ATOM 727 N N . ASN A 1 98 ? 6.523 5.471 11.674 1.00 83.62 98 ASN A N 1
ATOM 728 C CA . ASN A 1 98 ? 5.408 5.722 10.759 1.00 83.62 98 ASN A CA 1
ATOM 729 C C . ASN A 1 98 ? 4.015 5.300 11.285 1.00 83.62 98 ASN A C 1
ATOM 731 O O . ASN A 1 98 ? 3.273 4.654 10.533 1.00 83.62 98 ASN A O 1
ATOM 735 N N . PRO A 1 99 ? 3.641 5.632 12.537 1.00 89.50 99 PRO A N 1
ATOM 736 C CA . PRO A 1 99 ? 2.332 5.279 13.078 1.00 89.50 99 PRO A CA 1
ATOM 737 C C . PRO A 1 99 ? 1.212 5.932 12.267 1.00 89.50 99 PRO A C 1
ATOM 739 O O . PRO A 1 99 ? 1.324 7.084 11.845 1.00 89.50 99 PRO A O 1
ATOM 742 N N . ASP A 1 100 ? 0.129 5.186 12.060 1.00 93.88 100 ASP A N 1
ATOM 743 C CA . ASP A 1 100 ? -1.084 5.631 11.371 1.00 93.88 100 ASP A CA 1
ATOM 744 C C . ASP A 1 100 ? -0.839 6.178 9.954 1.00 93.88 100 ASP A C 1
ATOM 746 O O . ASP A 1 100 ? -1.550 7.064 9.476 1.00 93.88 100 ASP A O 1
ATOM 750 N N . LYS A 1 101 ? 0.143 5.603 9.250 1.00 94.50 101 LYS A N 1
ATOM 751 C CA . LYS A 1 101 ? 0.458 5.898 7.844 1.00 94.50 101 LYS A CA 1
ATOM 752 C C . LYS A 1 101 ? 0.313 4.670 6.953 1.00 94.50 101 LYS A C 1
ATOM 754 O O . LYS A 1 101 ? 0.374 3.533 7.418 1.00 94.50 101 LYS A O 1
ATOM 759 N N . VAL A 1 102 ? 0.158 4.887 5.650 1.00 95.38 102 VAL A N 1
ATOM 760 C CA . VAL A 1 102 ? 0.253 3.819 4.647 1.00 95.38 102 VAL A CA 1
ATOM 761 C C . VAL A 1 102 ? 1.720 3.622 4.282 1.00 95.38 102 VAL A C 1
ATOM 763 O O . VAL A 1 102 ? 2.358 4.532 3.761 1.00 95.38 102 VAL A O 1
ATOM 766 N N . ALA A 1 103 ? 2.261 2.441 4.563 1.00 93.00 103 ALA A N 1
ATOM 767 C CA . ALA A 1 103 ? 3.635 2.089 4.229 1.00 93.00 103 ALA A CA 1
ATOM 768 C C . ALA A 1 103 ? 3.702 1.452 2.838 1.00 93.00 103 ALA A C 1
ATOM 770 O O . ALA A 1 103 ? 2.939 0.530 2.544 1.00 93.00 103 ALA A O 1
ATOM 771 N N . ILE A 1 104 ? 4.643 1.925 2.020 1.00 91.88 104 ILE A N 1
ATOM 772 C CA . ILE A 1 104 ? 4.968 1.389 0.699 1.00 91.88 104 ILE A CA 1
ATOM 773 C C . ILE A 1 104 ? 6.308 0.662 0.781 1.00 91.88 104 ILE A C 1
ATOM 775 O O . ILE A 1 104 ? 7.319 1.235 1.202 1.00 91.88 104 ILE A O 1
ATOM 779 N N . VAL A 1 105 ? 6.320 -0.598 0.360 1.00 89.75 105 VAL A N 1
ATOM 780 C CA . VAL A 1 105 ? 7.524 -1.434 0.287 1.00 89.75 105 VAL A CA 1
ATOM 781 C C . VAL A 1 105 ? 7.630 -2.069 -1.095 1.00 89.75 105 VAL A C 1
ATOM 783 O O . VAL A 1 105 ? 6.611 -2.377 -1.706 1.00 89.75 105 VAL A O 1
ATOM 786 N N . THR A 1 106 ? 8.847 -2.291 -1.582 1.00 87.94 106 THR A N 1
ATOM 787 C CA . THR A 1 106 ? 9.095 -3.051 -2.817 1.00 87.94 106 THR A CA 1
ATOM 788 C C . THR A 1 106 ? 9.761 -4.389 -2.512 1.00 87.94 106 THR A C 1
ATOM 790 O O . THR A 1 106 ? 10.428 -4.537 -1.484 1.00 87.94 106 THR A O 1
ATOM 793 N N . GLN A 1 107 ? 9.609 -5.352 -3.411 1.00 85.88 107 GLN A N 1
ATOM 794 C CA . GLN A 1 107 ? 10.316 -6.630 -3.425 1.00 85.88 107 GLN A CA 1
ATOM 795 C C . GLN A 1 107 ? 10.513 -7.071 -4.880 1.00 85.88 107 GLN A C 1
ATOM 797 O O . GLN A 1 107 ? 9.618 -6.884 -5.700 1.00 85.88 107 GLN A O 1
ATOM 802 N N . LEU A 1 108 ? 11.630 -7.739 -5.175 1.00 83.12 108 LEU A N 1
ATOM 803 C CA . LEU A 1 108 ? 11.832 -8.401 -6.468 1.00 83.12 108 LEU A CA 1
ATOM 804 C C . LEU A 1 108 ? 10.811 -9.535 -6.678 1.00 83.12 108 LEU A C 1
ATOM 806 O O . LEU A 1 108 ? 10.575 -10.346 -5.776 1.00 83.12 108 LEU A O 1
ATOM 810 N N . ASP A 1 109 ? 10.266 -9.653 -7.886 1.00 79.00 109 ASP A N 1
ATOM 811 C CA . ASP A 1 109 ? 9.343 -10.711 -8.297 1.00 79.00 109 ASP A CA 1
ATOM 812 C C . ASP A 1 109 ? 10.096 -12.026 -8.550 1.00 79.00 109 ASP A C 1
ATOM 814 O O . ASP A 1 109 ? 10.318 -12.454 -9.680 1.00 79.00 109 ASP A O 1
ATOM 818 N N . SER A 1 110 ? 10.554 -12.672 -7.476 1.00 72.06 110 SER A N 1
ATOM 819 C CA . SER A 1 110 ? 11.356 -13.900 -7.560 1.00 72.06 110 SER A CA 1
ATOM 820 C C . SER A 1 110 ? 10.531 -15.193 -7.541 1.00 72.06 110 SER A C 1
ATOM 822 O O . SER A 1 110 ? 11.102 -16.283 -7.536 1.00 72.06 110 SER A O 1
ATOM 824 N N . GLY A 1 111 ? 9.195 -15.106 -7.468 1.00 68.31 111 GLY A N 1
ATOM 825 C CA . GLY A 1 111 ? 8.315 -16.271 -7.290 1.00 68.31 111 GLY A CA 1
ATOM 826 C C . GLY A 1 111 ? 8.499 -17.008 -5.951 1.00 68.31 111 GLY A C 1
ATOM 827 O O . GLY A 1 111 ? 7.937 -18.085 -5.759 1.00 68.31 111 GLY A O 1
ATOM 828 N N . GLY A 1 112 ? 9.277 -16.442 -5.022 1.00 71.31 112 GLY A N 1
ATOM 829 C CA . GLY A 1 112 ? 9.623 -17.041 -3.736 1.00 71.31 112 GLY A CA 1
ATOM 830 C C . GLY A 1 112 ? 10.057 -15.998 -2.706 1.00 71.31 112 GLY A C 1
ATOM 831 O O . GLY A 1 112 ? 9.625 -14.845 -2.738 1.00 71.31 112 GLY A O 1
ATOM 832 N N . PHE A 1 113 ? 10.907 -16.396 -1.756 1.00 76.31 113 PHE A N 1
ATOM 833 C CA . PHE A 1 113 ? 11.464 -15.442 -0.798 1.00 76.31 113 PHE A CA 1
ATOM 834 C C . PHE A 1 113 ? 12.415 -14.477 -1.499 1.00 76.31 113 PHE A C 1
ATOM 836 O O . PHE A 1 113 ? 13.417 -14.894 -2.070 1.00 76.31 113 PHE A O 1
ATOM 843 N N . ALA A 1 114 ? 12.120 -13.182 -1.411 1.00 80.38 114 ALA A N 1
ATOM 844 C CA . ALA A 1 114 ? 13.051 -12.122 -1.772 1.00 80.38 114 ALA A CA 1
ATOM 845 C C . ALA A 1 114 ? 13.089 -11.055 -0.671 1.00 80.38 114 ALA A C 1
ATOM 847 O O . ALA A 1 114 ? 12.092 -10.850 0.025 1.00 80.38 114 ALA A O 1
ATOM 848 N N . PRO A 1 115 ? 14.240 -10.406 -0.448 1.00 77.75 115 PRO A N 1
ATOM 849 C CA . PRO A 1 115 ? 14.314 -9.254 0.441 1.00 77.75 115 PRO A CA 1
ATOM 850 C C . PRO A 1 115 ? 13.376 -8.146 -0.048 1.00 77.75 115 PRO A C 1
ATOM 852 O O . PRO A 1 115 ? 13.124 -8.016 -1.243 1.00 77.75 115 PRO A O 1
ATOM 855 N N . SER A 1 116 ? 12.855 -7.373 0.896 1.00 81.69 116 SER A N 1
ATOM 856 C CA . SER A 1 116 ? 11.989 -6.227 0.621 1.00 81.69 116 SER A CA 1
ATOM 857 C C . SER A 1 116 ? 12.617 -4.954 1.165 1.00 81.69 116 SER A C 1
ATOM 859 O O . SER A 1 116 ? 13.327 -5.010 2.170 1.00 81.69 116 SER A O 1
ATOM 861 N N . TRP A 1 117 ? 12.307 -3.819 0.550 1.00 83.25 117 TRP A N 1
ATOM 862 C CA . TRP A 1 117 ? 12.838 -2.513 0.928 1.00 83.25 117 TRP A CA 1
ATOM 863 C C . TRP A 1 117 ? 11.713 -1.511 1.118 1.00 83.25 117 TRP A C 1
ATOM 865 O O . TRP A 1 117 ? 10.778 -1.453 0.318 1.00 83.25 117 TRP A O 1
ATOM 875 N N . PHE A 1 118 ? 11.812 -0.703 2.166 1.00 85.31 118 PHE A N 1
ATOM 876 C CA . PHE A 1 118 ? 10.884 0.392 2.387 1.00 85.31 118 PHE A CA 1
ATOM 877 C C . PHE A 1 118 ? 11.152 1.544 1.430 1.00 85.31 118 PHE A C 1
ATOM 879 O O . PHE A 1 118 ? 12.298 1.856 1.107 1.00 85.31 118 PHE A O 1
ATOM 886 N N . LYS A 1 119 ? 10.066 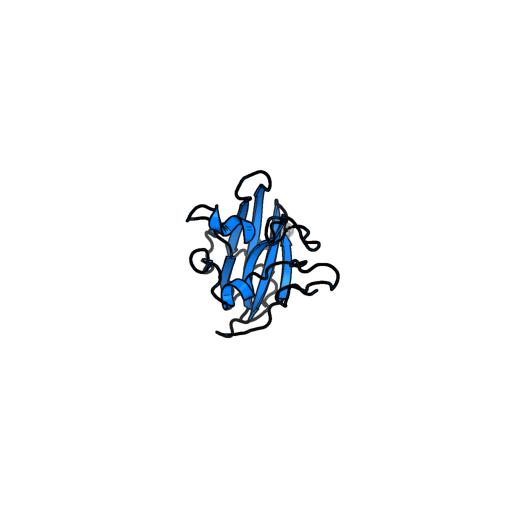2.149 0.952 1.00 87.31 119 LYS A N 1
ATOM 887 C CA . LYS A 1 119 ? 10.108 3.233 -0.028 1.00 87.31 119 LYS A CA 1
ATOM 888 C C . LYS A 1 119 ? 9.500 4.513 0.534 1.00 87.31 119 LYS A C 1
ATOM 890 O O . LYS A 1 119 ? 10.102 5.571 0.390 1.00 87.31 119 LYS A O 1
ATOM 895 N N . ALA A 1 120 ? 8.342 4.422 1.191 1.00 89.81 120 ALA A N 1
ATOM 896 C CA . ALA A 1 120 ? 7.655 5.591 1.736 1.00 89.81 120 ALA A CA 1
ATOM 897 C C . ALA A 1 120 ? 6.657 5.237 2.846 1.00 89.81 120 ALA A C 1
ATOM 899 O O . ALA A 1 120 ? 6.144 4.121 2.911 1.00 89.81 120 ALA A O 1
ATOM 900 N N . ALA A 1 121 ? 6.331 6.227 3.678 1.00 90.81 121 ALA A N 1
ATOM 901 C CA . ALA A 1 121 ? 5.181 6.193 4.574 1.00 90.81 121 ALA A CA 1
ATOM 902 C C . ALA A 1 121 ? 4.338 7.450 4.371 1.00 90.81 121 ALA A C 1
ATOM 904 O O . ALA A 1 121 ? 4.788 8.558 4.665 1.00 90.81 121 ALA A O 1
ATOM 905 N N . LEU A 1 122 ? 3.116 7.245 3.895 1.00 93.44 122 LEU A N 1
ATOM 906 C CA . LEU A 1 122 ? 2.223 8.283 3.408 1.00 93.44 122 LEU A CA 1
ATOM 907 C C . LEU A 1 122 ? 1.094 8.540 4.412 1.00 93.44 122 LEU A C 1
ATOM 909 O O . LEU A 1 122 ? 0.384 7.620 4.829 1.00 93.44 122 LEU A O 1
ATOM 913 N N . GLY A 1 123 ? 0.940 9.794 4.814 1.00 96.12 123 GLY A N 1
ATOM 914 C CA . GLY A 1 123 ? -0.243 10.327 5.476 1.00 96.12 123 GLY A CA 1
ATOM 915 C C . GLY A 1 123 ? -1.342 10.693 4.476 1.00 96.12 123 GLY A C 1
ATOM 916 O O . GLY A 1 123 ? -1.172 10.583 3.265 1.00 96.12 123 GLY A O 1
ATOM 917 N N . ALA A 1 124 ? -2.489 11.143 4.986 1.00 97.25 124 ALA A N 1
ATOM 918 C CA . ALA A 1 124 ? -3.601 11.576 4.141 1.00 97.25 124 ALA A CA 1
ATOM 919 C C . ALA A 1 124 ? -3.206 12.770 3.251 1.00 97.25 124 ALA A C 1
ATOM 921 O O . ALA A 1 124 ? -2.660 13.758 3.740 1.00 97.25 124 ALA A O 1
ATOM 922 N N . GLY A 1 125 ? -3.524 12.680 1.961 1.00 95.69 125 GLY A N 1
ATOM 923 C CA . GLY A 1 125 ? -3.176 13.655 0.929 1.00 95.69 125 GLY A CA 1
ATOM 924 C C . GLY A 1 125 ? -1.773 13.488 0.337 1.00 95.69 125 GLY A C 1
ATOM 925 O O . GLY A 1 125 ? -1.450 14.190 -0.616 1.00 95.69 125 GLY A O 1
ATOM 926 N N . GLU A 1 126 ? -0.945 12.583 0.867 1.00 96.50 126 GLU A N 1
ATOM 927 C CA . GLU A 1 126 ? 0.401 12.329 0.348 1.00 96.50 126 GLU A CA 1
ATOM 928 C C . GLU A 1 126 ? 0.391 11.239 -0.734 1.00 96.50 126 GLU A C 1
ATOM 930 O O . GLU A 1 126 ? -0.466 10.345 -0.751 1.00 96.50 126 GLU A O 1
ATOM 935 N N . SER A 1 127 ? 1.378 11.300 -1.629 1.00 95.88 127 SER A N 1
ATOM 936 C CA . SER A 1 127 ? 1.556 10.342 -2.716 1.00 95.88 127 SER A CA 1
ATOM 937 C C . SER A 1 127 ? 3.002 9.865 -2.850 1.00 95.88 127 SER A C 1
ATOM 939 O O . SER A 1 127 ? 3.942 10.526 -2.410 1.00 95.88 127 SER A O 1
ATOM 941 N N . TYR A 1 128 ? 3.172 8.702 -3.475 1.00 92.50 128 TYR A N 1
ATOM 942 C CA . TYR A 1 128 ? 4.461 8.137 -3.854 1.00 92.50 128 TYR A CA 1
ATOM 943 C C . TYR A 1 128 ? 4.457 7.787 -5.340 1.00 92.50 128 TYR A C 1
ATOM 945 O O . TYR A 1 128 ? 3.612 7.013 -5.797 1.00 92.50 128 TYR A O 1
ATOM 953 N N . GLU A 1 129 ? 5.407 8.358 -6.072 1.00 91.69 129 GLU A N 1
ATOM 954 C CA . GLU A 1 129 ? 5.616 8.109 -7.495 1.00 91.69 129 GLU A CA 1
ATOM 955 C C . GLU A 1 129 ? 6.653 7.002 -7.685 1.00 91.69 129 GLU A C 1
ATOM 957 O O . GLU A 1 129 ? 7.724 7.004 -7.074 1.00 91.69 129 GLU A O 1
ATOM 962 N N . ILE A 1 130 ? 6.325 6.053 -8.553 1.00 88.06 130 ILE A N 1
ATOM 963 C CA . ILE A 1 130 ? 7.240 5.020 -9.018 1.00 88.06 130 ILE A CA 1
ATOM 964 C C . ILE A 1 130 ? 7.722 5.443 -10.395 1.00 88.06 130 ILE A C 1
ATOM 966 O O . ILE A 1 130 ? 6.918 5.596 -11.317 1.00 88.06 130 ILE A O 1
ATOM 970 N N . ILE A 1 131 ? 9.034 5.619 -10.504 1.00 85.38 131 ILE A N 1
ATOM 971 C CA . ILE A 1 131 ? 9.706 6.095 -11.709 1.00 85.38 131 ILE A CA 1
ATOM 972 C C . ILE A 1 131 ? 10.188 4.900 -12.543 1.00 85.38 131 ILE A C 1
ATOM 974 O O . ILE A 1 131 ? 10.692 3.915 -11.989 1.00 85.38 131 ILE A O 1
ATOM 978 N N . ASP A 1 132 ? 10.016 4.968 -13.861 1.00 82.50 132 ASP A N 1
ATOM 979 C CA . ASP A 1 132 ? 10.504 3.961 -14.804 1.00 82.50 132 ASP A CA 1
ATOM 980 C C . ASP A 1 132 ? 12.003 4.090 -15.122 1.00 82.50 132 ASP A C 1
ATOM 982 O O . ASP A 1 132 ? 12.712 4.949 -14.595 1.00 82.50 132 ASP A O 1
ATOM 986 N N . SER A 1 133 ? 12.522 3.186 -15.958 1.00 79.19 133 SER A N 1
ATOM 987 C CA . SER A 1 133 ? 13.931 3.210 -16.372 1.00 79.19 133 SER A CA 1
ATOM 988 C C . SER A 1 133 ? 14.275 4.376 -17.296 1.00 79.19 133 SER A C 1
ATOM 990 O O . SER A 1 133 ? 15.456 4.627 -17.531 1.00 79.19 133 SER A O 1
ATOM 992 N N . GLU A 1 134 ? 13.270 5.070 -17.828 1.00 81.69 134 GLU A N 1
ATOM 993 C CA . GLU A 1 134 ? 13.422 6.265 -18.658 1.00 81.69 134 GLU A CA 1
ATOM 994 C C . GLU A 1 134 ? 13.373 7.554 -17.817 1.00 81.69 134 GLU A C 1
ATOM 996 O O . GLU A 1 134 ? 13.722 8.623 -18.315 1.00 81.69 134 GLU A O 1
ATOM 1001 N N . GLY A 1 135 ? 13.041 7.451 -16.525 1.00 81.38 135 GLY A N 1
ATOM 1002 C CA . GLY A 1 135 ? 12.939 8.586 -15.610 1.00 81.38 135 GLY A CA 1
ATOM 1003 C C . GLY A 1 135 ? 11.540 9.202 -15.541 1.00 81.38 135 GLY A C 1
ATOM 1004 O O . GLY A 1 135 ? 11.383 10.264 -14.940 1.00 81.38 135 GLY A O 1
ATOM 1005 N N . GLU A 1 136 ? 10.532 8.552 -16.121 1.00 83.44 136 GLU A N 1
ATOM 1006 C CA . GLU A 1 136 ? 9.150 9.027 -16.173 1.00 83.44 136 GLU A CA 1
ATOM 1007 C C . GLU A 1 136 ? 8.286 8.379 -15.080 1.00 83.44 136 GLU A C 1
ATOM 1009 O O . GLU A 1 136 ? 8.589 7.305 -14.558 1.00 83.44 136 GLU A O 1
ATOM 1014 N N . VAL A 1 137 ? 7.179 9.030 -14.710 1.00 86.56 137 VAL A N 1
ATOM 1015 C CA . VAL A 1 137 ? 6.259 8.494 -13.695 1.00 86.56 137 VAL A CA 1
ATOM 1016 C C . VAL A 1 137 ? 5.434 7.349 -14.286 1.00 86.56 137 VAL A C 1
ATOM 1018 O O . VAL A 1 137 ? 4.534 7.543 -15.101 1.00 86.56 137 VAL A O 1
ATOM 1021 N N . ALA A 1 138 ? 5.679 6.129 -13.821 1.00 86.62 138 ALA A N 1
ATOM 1022 C CA . ALA A 1 138 ? 4.944 4.957 -14.278 1.00 86.62 138 ALA A CA 1
ATOM 1023 C C . ALA A 1 138 ? 3.699 4.670 -13.445 1.00 86.62 138 ALA A C 1
ATOM 1025 O O . ALA A 1 138 ? 2.644 4.326 -13.989 1.00 86.62 138 ALA A O 1
ATOM 1026 N N . HIS A 1 139 ? 3.805 4.816 -12.125 1.00 89.38 139 HIS A N 1
ATOM 1027 C CA . HIS A 1 139 ? 2.718 4.529 -11.194 1.00 89.38 139 HIS A CA 1
ATOM 1028 C C . HIS A 1 139 ? 2.697 5.534 -10.051 1.00 89.38 139 HIS A C 1
ATOM 1030 O O . HIS A 1 139 ? 3.736 6.053 -9.652 1.0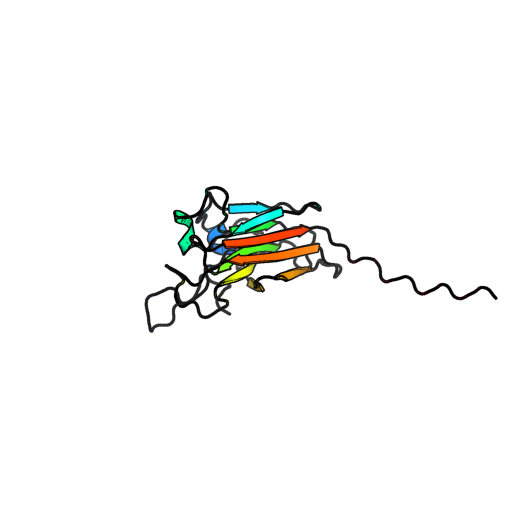0 89.38 139 HIS A O 1
ATOM 1036 N N . ILE A 1 140 ? 1.513 5.770 -9.490 1.00 91.69 140 ILE A N 1
ATOM 1037 C CA . ILE A 1 140 ? 1.345 6.654 -8.336 1.00 91.69 140 ILE A CA 1
ATOM 1038 C C . ILE A 1 140 ? 0.457 5.958 -7.316 1.00 91.69 140 ILE A C 1
ATOM 1040 O O . ILE A 1 140 ? -0.638 5.506 -7.653 1.00 91.69 140 ILE A O 1
ATOM 1044 N N . PHE A 1 141 ? 0.935 5.888 -6.076 1.00 94.31 141 PHE A N 1
ATOM 1045 C CA . PHE A 1 141 ? 0.123 5.591 -4.901 1.00 94.31 141 PHE A CA 1
ATOM 1046 C C . PHE A 1 141 ? -0.291 6.907 -4.257 1.00 94.31 141 PHE A C 1
ATOM 1048 O O . PHE A 1 141 ? 0.579 7.692 -3.897 1.00 94.31 141 PHE A O 1
ATOM 1055 N N . THR A 1 142 ? -1.583 7.123 -4.048 1.00 96.81 142 THR A N 1
ATOM 1056 C CA . THR A 1 142 ? -2.118 8.306 -3.364 1.00 96.81 142 THR A CA 1
ATOM 1057 C C . THR A 1 142 ? -2.945 7.863 -2.173 1.00 96.81 142 THR A C 1
ATOM 1059 O O . THR A 1 142 ? -3.829 7.023 -2.320 1.00 96.81 142 THR A O 1
ATOM 1062 N N . VAL A 1 143 ? -2.686 8.417 -0.990 1.00 97.94 143 VAL A N 1
ATOM 1063 C CA . VAL A 1 143 ? -3.537 8.187 0.183 1.00 97.94 143 VAL A CA 1
ATOM 1064 C C . VAL A 1 143 ? -4.607 9.266 0.224 1.00 97.94 143 VAL A C 1
ATOM 1066 O O . VAL A 1 143 ? -4.373 10.370 0.705 1.00 97.94 143 VAL A O 1
ATOM 1069 N N . ASP A 1 144 ? -5.802 8.949 -0.255 1.00 97.69 144 ASP A N 1
ATOM 1070 C CA . ASP A 1 144 ? -6.904 9.910 -0.337 1.00 97.69 144 ASP A CA 1
ATOM 1071 C C . ASP A 1 144 ? -7.380 10.352 1.053 1.00 97.69 144 ASP A C 1
ATOM 1073 O O . ASP A 1 144 ? -7.728 11.511 1.277 1.00 97.69 144 ASP A O 1
ATOM 1077 N N . SER A 1 145 ? -7.418 9.423 2.013 1.00 98.00 145 SER A N 1
ATOM 1078 C CA . SER A 1 145 ? -7.851 9.716 3.382 1.00 98.00 145 SER A CA 1
ATOM 1079 C C . SER A 1 145 ? -7.354 8.690 4.393 1.00 98.00 145 SER A C 1
ATOM 1081 O O . SER A 1 145 ? -7.143 7.524 4.064 1.00 98.00 145 SER A O 1
ATOM 1083 N N . ILE A 1 146 ? -7.227 9.118 5.652 1.00 98.12 146 ILE A N 1
ATOM 1084 C CA . ILE A 1 146 ? -7.001 8.250 6.812 1.00 98.12 146 ILE A CA 1
ATOM 1085 C C . ILE A 1 146 ? -7.997 8.645 7.904 1.00 98.12 146 ILE A C 1
ATOM 1087 O O . ILE A 1 146 ? -8.095 9.814 8.277 1.00 98.12 146 ILE A O 1
ATOM 1091 N N . ASN A 1 147 ? -8.727 7.667 8.435 1.00 96.81 147 ASN A N 1
ATOM 1092 C CA . ASN A 1 147 ? -9.633 7.830 9.561 1.00 96.81 147 ASN A CA 1
ATOM 1093 C C . ASN A 1 147 ? -9.276 6.831 10.668 1.00 96.81 147 ASN A C 1
ATOM 1095 O O . ASN A 1 147 ? -9.687 5.672 10.645 1.00 96.81 147 ASN A O 1
ATOM 1099 N N . THR A 1 148 ? -8.522 7.299 11.661 1.00 94.56 148 THR A N 1
ATOM 1100 C CA . THR A 1 148 ? -8.151 6.521 12.856 1.00 94.56 148 THR A CA 1
ATOM 1101 C C . THR A 1 148 ? -9.211 6.545 13.956 1.00 94.56 148 THR A C 1
ATOM 1103 O O . THR A 1 148 ? -9.067 5.851 14.960 1.00 94.56 148 THR A O 1
ATOM 1106 N N . ARG A 1 149 ? -10.279 7.337 13.782 1.00 91.94 149 ARG A N 1
ATOM 1107 C CA . ARG A 1 149 ? -11.383 7.472 14.745 1.00 91.94 149 ARG A CA 1
ATOM 1108 C C . ARG A 1 149 ? -12.533 6.505 14.469 1.00 91.94 149 ARG A C 1
ATOM 1110 O O . ARG A 1 149 ? -13.436 6.397 15.294 1.00 91.94 149 ARG A O 1
ATOM 1117 N N . SER A 1 150 ? -12.533 5.837 13.317 1.00 90.25 150 SER A N 1
ATOM 1118 C CA . SER A 1 150 ? -13.480 4.765 13.017 1.00 90.25 150 SER A CA 1
ATOM 1119 C C . SER A 1 150 ? -13.022 3.438 13.624 1.00 90.25 150 SER A C 1
ATOM 1121 O O . SER A 1 150 ? -11.849 3.255 13.941 1.00 90.25 150 SER A O 1
ATOM 1123 N N . SER A 1 151 ? -13.956 2.498 13.771 1.00 87.75 151 SER A N 1
ATOM 1124 C CA . SER A 1 151 ? -13.661 1.114 14.144 1.00 87.75 151 SER A CA 1
ATOM 1125 C C . SER A 1 151 ? -14.297 0.176 13.107 1.00 87.75 151 SER A C 1
ATOM 1127 O O . SER A 1 151 ? -15.527 0.128 13.032 1.00 87.75 151 SER A O 1
ATOM 1129 N N . PRO A 1 152 ? -13.500 -0.509 12.264 1.00 93.12 152 PRO A N 1
ATOM 1130 C CA . PRO A 1 152 ? -12.034 -0.434 12.181 1.00 93.12 152 PRO A CA 1
ATOM 1131 C C . PRO A 1 152 ? -11.526 0.932 11.691 1.00 93.12 152 PRO A C 1
ATOM 1133 O O . PRO A 1 152 ? -12.265 1.690 11.049 1.00 93.12 152 PRO A O 1
ATOM 1136 N N . ALA A 1 153 ? -10.259 1.241 11.967 1.00 95.12 153 ALA A N 1
ATOM 1137 C CA . ALA A 1 153 ? -9.606 2.402 11.375 1.00 95.12 153 ALA A CA 1
ATOM 1138 C C . ALA A 1 153 ? -9.303 2.123 9.898 1.00 95.12 153 ALA A C 1
ATOM 1140 O O . ALA A 1 153 ? -8.931 1.006 9.533 1.00 95.12 153 ALA A O 1
ATOM 1141 N N . LYS A 1 154 ? -9.470 3.131 9.040 1.00 97.31 154 LYS A N 1
ATOM 1142 C CA . LYS A 1 154 ? -9.412 2.953 7.583 1.00 97.31 154 LYS A CA 1
ATOM 1143 C C . LYS A 1 154 ? -8.479 3.957 6.925 1.00 97.31 154 LYS A C 1
ATOM 1145 O O . LYS A 1 154 ? -8.497 5.134 7.280 1.00 97.31 154 LYS A O 1
ATOM 1150 N N . ALA A 1 155 ? -7.738 3.503 5.923 1.00 98.00 155 ALA A N 1
ATOM 1151 C CA . ALA A 1 155 ? -7.037 4.353 4.970 1.00 98.00 155 ALA A CA 1
ATOM 1152 C C . ALA A 1 155 ? -7.572 4.071 3.562 1.00 98.00 155 ALA A C 1
ATOM 1154 O O . ALA A 1 155 ? -7.688 2.915 3.172 1.00 98.00 155 ALA A O 1
ATOM 1155 N N . THR A 1 156 ? -7.913 5.103 2.798 1.00 98.31 156 THR A N 1
ATOM 1156 C CA . THR A 1 156 ? -8.317 4.952 1.393 1.00 98.31 156 THR A CA 1
ATOM 1157 C C . THR A 1 156 ? -7.132 5.302 0.514 1.00 98.31 156 THR A C 1
ATOM 1159 O O . THR A 1 156 ? -6.531 6.359 0.700 1.00 98.31 156 THR A O 1
ATOM 1162 N N . VAL A 1 157 ? -6.784 4.404 -0.401 1.00 97.88 157 VAL A N 1
ATOM 1163 C CA . VAL A 1 157 ? -5.631 4.535 -1.290 1.00 97.88 157 VAL A CA 1
ATOM 1164 C C . VAL A 1 157 ? -6.088 4.379 -2.727 1.00 97.88 157 VAL A C 1
ATOM 1166 O O . VAL A 1 157 ? -6.780 3.417 -3.050 1.00 97.88 157 VAL A O 1
ATOM 1169 N N . THR A 1 158 ? -5.649 5.280 -3.593 1.00 96.56 158 THR A N 1
ATOM 1170 C CA . THR A 1 158 ? -5.821 5.177 -5.037 1.00 96.56 158 THR A CA 1
ATOM 1171 C C . THR A 1 158 ? -4.482 4.869 -5.696 1.00 96.56 158 THR A C 1
ATOM 1173 O O . THR A 1 158 ? -3.460 5.463 -5.362 1.00 96.56 158 THR A O 1
ATOM 1176 N N . ILE A 1 159 ? -4.480 3.913 -6.624 1.00 94.12 159 ILE A N 1
ATOM 1177 C CA . ILE A 1 159 ? -3.306 3.507 -7.399 1.00 94.12 159 ILE A CA 1
ATOM 1178 C C . ILE A 1 159 ? -3.617 3.721 -8.871 1.00 94.12 159 ILE A C 1
ATOM 1180 O O . ILE A 1 159 ? -4.561 3.127 -9.386 1.00 94.12 159 ILE A O 1
ATOM 1184 N N . VAL A 1 160 ? -2.811 4.518 -9.563 1.00 90.62 160 VAL A N 1
ATOM 1185 C CA . VAL A 1 160 ? -2.927 4.754 -11.013 1.00 90.62 160 VAL A CA 1
ATOM 1186 C C . VAL A 1 160 ? -1.649 4.332 -11.727 1.00 90.62 160 VAL A C 1
ATOM 1188 O O . VAL A 1 160 ? -0.582 4.249 -11.122 1.00 90.62 160 VAL A O 1
ATOM 1191 N N . SER A 1 161 ? -1.754 3.983 -13.007 1.00 86.12 161 SER A N 1
ATOM 1192 C CA . SER A 1 161 ? -0.626 3.538 -13.836 1.00 86.12 161 SER A CA 1
ATOM 1193 C C . SER A 1 161 ? -0.678 4.215 -15.200 1.00 86.12 161 SER A C 1
ATOM 1195 O O . SER A 1 161 ? -1.767 4.355 -15.743 1.00 86.12 161 SER A O 1
ATOM 1197 N N . GLY A 1 162 ? 0.468 4.600 -15.764 1.00 71.94 162 GLY A N 1
ATOM 1198 C CA . GLY A 1 162 ? 0.564 5.258 -17.074 1.00 71.94 162 GLY A CA 1
ATOM 1199 C C . GLY A 1 162 ? 0.498 6.789 -17.038 1.00 71.94 162 GLY A C 1
ATOM 1200 O O . GLY A 1 162 ? 0.061 7.405 -18.011 1.00 71.94 162 GLY A O 1
ATOM 1201 N N . ALA A 1 163 ? 0.913 7.415 -15.934 1.00 56.66 163 ALA A N 1
ATOM 1202 C CA . ALA A 1 163 ? 0.973 8.869 -15.815 1.00 56.66 163 ALA A CA 1
ATOM 1203 C C . ALA A 1 163 ? 2.201 9.437 -16.547 1.00 56.66 163 ALA A C 1
ATOM 1205 O O . ALA A 1 163 ? 3.152 9.876 -15.918 1.00 56.66 163 ALA A O 1
ATOM 1206 N N . ARG A 1 164 ? 2.171 9.502 -17.884 1.00 50.28 164 ARG A N 1
ATOM 1207 C CA . ARG A 1 164 ? 3.119 10.368 -18.601 1.00 50.28 164 ARG A CA 1
ATOM 1208 C C . ARG A 1 164 ? 2.918 11.804 -18.081 1.00 50.28 164 ARG A C 1
ATOM 1210 O O . ARG A 1 164 ? 1.784 12.292 -18.177 1.00 50.28 164 ARG A O 1
ATOM 1217 N N . PRO A 1 165 ? 3.943 12.501 -17.560 1.00 47.81 165 PRO A N 1
ATOM 1218 C CA . PRO A 1 165 ? 3.835 13.930 -17.307 1.00 47.81 165 PRO A CA 1
ATOM 1219 C C . PRO A 1 165 ? 3.372 14.626 -18.597 1.00 47.81 165 PRO A C 1
ATOM 1221 O O . PRO A 1 165 ? 3.775 14.212 -19.693 1.00 47.81 165 PRO A O 1
ATOM 1224 N N . PRO A 1 166 ? 2.516 15.664 -18.536 1.00 45.31 166 PRO A N 1
ATOM 1225 C CA . PRO A 1 166 ? 2.256 16.462 -19.726 1.00 45.31 166 PRO A CA 1
ATOM 1226 C C . PRO A 1 166 ? 3.606 16.948 -20.286 1.00 45.31 166 PRO A C 1
ATOM 1228 O O . PRO A 1 166 ? 4.470 17.343 -19.496 1.00 45.31 166 PRO A O 1
ATOM 1231 N N . PRO A 1 167 ? 3.829 16.906 -21.618 1.00 45.53 167 PRO A N 1
ATOM 1232 C CA . PRO A 1 167 ? 5.057 17.439 -22.192 1.00 45.53 167 PRO A CA 1
ATOM 1233 C C . PRO A 1 167 ? 5.252 18.884 -21.703 1.00 45.53 167 PRO A C 1
ATOM 1235 O O . PRO A 1 167 ? 4.252 19.596 -21.538 1.00 45.53 167 PRO A O 1
ATOM 1238 N N . PRO A 1 168 ? 6.500 19.334 -21.466 1.00 55.34 168 PRO A N 1
ATOM 1239 C CA . PRO A 1 168 ? 6.767 20.710 -21.065 1.00 55.34 168 PRO A CA 1
ATOM 1240 C C . PRO A 1 168 ? 6.025 21.680 -21.993 1.00 55.34 168 PRO A C 1
ATOM 1242 O O . PRO A 1 168 ? 5.956 21.405 -23.197 1.00 55.34 168 PRO A O 1
ATOM 1245 N N . PRO A 1 169 ? 5.470 22.800 -21.489 1.00 57.69 169 PRO A N 1
ATOM 1246 C CA . PRO A 1 169 ? 4.831 23.780 -22.355 1.00 57.69 169 PRO A CA 1
ATOM 1247 C C . PRO A 1 169 ? 5.813 24.171 -23.463 1.00 57.69 169 PRO A C 1
ATOM 1249 O O . PRO A 1 169 ? 6.926 24.618 -23.182 1.00 57.69 169 PRO A O 1
ATOM 1252 N N . THR A 1 170 ? 5.420 23.953 -24.722 1.00 62.19 170 THR A N 1
ATOM 1253 C CA . THR A 1 170 ? 6.233 24.329 -25.884 1.00 62.19 170 THR A CA 1
ATOM 1254 C C . THR A 1 170 ? 6.614 25.805 -25.751 1.00 62.19 170 THR A C 1
ATOM 1256 O O . THR A 1 170 ? 5.710 26.622 -25.540 1.00 62.19 170 THR A O 1
ATOM 1259 N N . PRO A 1 171 ? 7.907 26.175 -25.863 1.00 67.00 171 PRO A N 1
ATOM 1260 C CA . PRO A 1 171 ? 8.304 27.575 -25.875 1.00 67.00 171 PRO A CA 1
ATOM 1261 C C . PRO A 1 171 ? 7.485 28.335 -26.925 1.00 67.00 171 PRO A C 1
ATOM 1263 O O . PRO A 1 171 ? 7.263 27.788 -28.013 1.00 67.00 171 PRO A O 1
ATOM 1266 N N . PRO A 1 172 ? 7.014 29.562 -26.631 1.00 65.25 172 PRO A N 1
ATOM 1267 C CA . PRO A 1 172 ? 6.270 30.342 -27.607 1.00 65.25 172 PRO A CA 1
ATOM 1268 C C . PRO A 1 172 ? 7.110 30.470 -28.877 1.00 65.25 172 PRO A C 1
ATOM 1270 O O . PRO A 1 172 ? 8.281 30.852 -28.825 1.00 65.25 172 PRO A O 1
ATOM 1273 N N . THR A 1 173 ? 6.518 30.100 -30.012 1.00 68.06 173 THR A N 1
ATOM 1274 C CA . THR A 1 173 ? 7.165 30.230 -31.316 1.00 68.06 173 THR A CA 1
ATOM 1275 C C . THR A 1 173 ? 7.568 31.694 -31.502 1.00 68.06 173 THR A C 1
ATOM 1277 O O . THR A 1 173 ? 6.708 32.567 -31.343 1.00 68.06 173 THR A O 1
ATOM 1280 N N . PRO A 1 174 ? 8.847 32.001 -31.790 1.00 65.06 174 PRO A N 1
ATOM 1281 C CA . PRO A 1 174 ? 9.246 33.374 -32.054 1.00 65.06 174 PRO A CA 1
ATOM 1282 C C . PRO A 1 174 ? 8.449 33.915 -33.253 1.00 65.06 174 PRO A C 1
ATOM 1284 O O . PRO A 1 174 ? 8.183 33.160 -34.195 1.00 65.06 174 PRO A O 1
ATOM 1287 N N . PRO A 1 175 ? 8.025 35.190 -33.219 1.00 64.19 175 PRO A N 1
ATOM 1288 C CA . PRO A 1 175 ? 7.261 35.775 -34.311 1.00 64.19 175 PRO A CA 1
ATOM 1289 C C . PRO A 1 175 ? 8.076 35.760 -35.618 1.00 64.19 175 PRO A C 1
ATOM 1291 O O . PRO A 1 175 ? 9.307 35.849 -35.569 1.00 64.19 175 PRO A O 1
ATOM 1294 N N . PRO A 1 176 ? 7.406 35.618 -36.778 1.00 69.50 176 PRO A N 1
ATOM 1295 C CA . PRO A 1 176 ? 8.070 35.568 -38.079 1.00 69.50 176 PRO A CA 1
ATOM 1296 C C . PRO A 1 176 ? 8.815 36.882 -38.402 1.00 69.50 176 PRO A C 1
ATOM 1298 O O . PRO A 1 176 ? 8.431 37.928 -37.870 1.00 69.50 176 PRO A O 1
ATOM 1301 N N . PRO A 1 177 ? 9.873 36.815 -39.241 1.00 70.38 177 PRO A N 1
ATOM 1302 C CA . PRO A 1 177 ? 10.737 37.948 -39.587 1.00 70.38 177 PRO A CA 1
ATOM 1303 C C . PRO A 1 177 ? 10.046 39.031 -40.424 1.00 70.38 177 PRO A C 1
ATOM 1305 O O . PRO A 1 177 ? 9.098 38.700 -41.173 1.00 70.38 177 PRO A O 1
#

pLDDT: mean 80.03, std 17.8, range [34.38, 98.31]